Protein AF-A0A8I6RNB7-F1 (afdb_monomer)

Solvent-accessible surface area (backbone atoms only — not comparable to full-atom values): 8531 Å² total; per-residue (Å²): 134,83,79,71,80,66,66,57,65,59,70,76,65,78,60,55,69,94,43,53,69,58,34,34,51,52,50,55,50,52,57,57,56,39,69,78,44,58,76,83,51,30,59,55,50,49,53,54,51,52,50,52,50,32,48,41,46,25,52,47,15,71,72,76,30,49,67,57,42,48,50,56,49,52,54,42,49,75,70,71,55,65,68,94,72,72,56,64,59,34,29,52,57,41,50,58,53,50,50,57,52,50,58,57,58,74,61,60,54,65,66,54,58,54,51,51,53,52,54,53,53,51,53,53,51,53,53,51,51,51,55,53,57,62,71,65,62,75,95,78,85,92,82,84,131

Organism: Cimex lectularius (NCBI:txid79782)

Sequence (145 aa):
MVVLPKLHSCSLIDFDLNNPSHSFILYKWCLSLSRRLPIFERSAYRKALTWKLGRAWAQLALAIGPEDAKLILSECEKLGNIPPGNWASYIDNVNSVRQGRQVQMESVDTSFITTFLTILGVIIICLAIYSLLWRMKPLKNTEMN

pLDDT: mean 75.3, std 15.81, range [33.75, 90.5]

Nearest PDB structures (foldseek):
  5cv1-assembly1_A-2  TM=5.618E-01  e=3.289E+00  Caenorhabditis elegans
  8ap6-assembly1_H  TM=4.083E-01  e=1.445E+00  Trypanosoma brucei brucei

Mean predicted aligned error: 15.45 Å

Radius of gyration: 32.02 Å; Cα contacts (8 Å, |Δi|>4): 70; chains: 1; bounding box: 87×79×53 Å

Structure (mmCIF, N/CA/C/O backbone):
data_AF-A0A8I6RNB7-F1
#
_entry.id   AF-A0A8I6RNB7-F1
#
loop_
_atom_site.group_PDB
_atom_site.id
_atom_site.type_symbol
_atom_site.label_atom_id
_atom_site.label_alt_id
_atom_site.label_comp_id
_atom_site.label_asym_id
_atom_site.label_entity_id
_atom_site.label_seq_id
_atom_site.pdbx_PDB_ins_code
_atom_site.Cartn_x
_atom_site.Cartn_y
_atom_site.Cartn_z
_atom_site.occupancy
_atom_site.B_iso_or_equiv
_atom_site.auth_seq_id
_atom_site.auth_comp_id
_atom_site.auth_asym_id
_atom_site.auth_atom_id
_atom_site.pdbx_PDB_model_num
ATOM 1 N N . MET A 1 1 ? 9.916 13.410 -27.656 1.00 36.38 1 MET A N 1
ATOM 2 C CA . MET A 1 1 ? 9.005 13.279 -26.499 1.00 36.38 1 MET A CA 1
ATOM 3 C C . MET A 1 1 ? 8.398 11.879 -26.561 1.00 36.38 1 MET A C 1
ATOM 5 O O . MET A 1 1 ? 7.514 11.649 -27.371 1.00 36.38 1 MET A O 1
ATOM 9 N N . VAL A 1 2 ? 8.964 10.897 -25.850 1.00 33.75 2 VAL A N 1
ATOM 10 C CA . VAL A 1 2 ? 8.469 9.508 -25.900 1.00 33.75 2 VAL A CA 1
ATOM 11 C C . VAL A 1 2 ? 7.373 9.375 -24.851 1.00 33.75 2 VAL A C 1
ATOM 13 O O . VAL A 1 2 ? 7.648 9.279 -23.659 1.00 33.75 2 VAL A O 1
ATOM 16 N N . VAL A 1 3 ? 6.124 9.436 -25.303 1.00 39.69 3 VAL A N 1
ATOM 17 C CA . VAL A 1 3 ? 4.948 9.098 -24.498 1.00 39.69 3 VAL A CA 1
ATOM 18 C C . VAL A 1 3 ? 5.060 7.609 -24.172 1.00 39.69 3 VAL A C 1
ATOM 20 O O . VAL A 1 3 ? 4.898 6.793 -25.070 1.00 39.69 3 VAL A O 1
ATOM 23 N N . LEU A 1 4 ? 5.420 7.259 -22.929 1.00 41.09 4 LEU A N 1
ATOM 24 C CA . LEU A 1 4 ? 5.556 5.876 -22.449 1.00 41.09 4 LEU A CA 1
ATOM 25 C C . LEU A 1 4 ? 4.175 5.192 -22.400 1.00 41.09 4 LEU A C 1
ATOM 27 O O . LEU A 1 4 ? 3.443 5.387 -21.427 1.00 41.09 4 LEU A O 1
ATOM 31 N N . PRO A 1 5 ? 3.816 4.314 -23.354 1.00 43.47 5 PRO A N 1
ATOM 32 C CA . PRO A 1 5 ? 2.496 3.682 -23.384 1.00 43.47 5 PRO A CA 1
ATOM 33 C C . PRO A 1 5 ? 2.362 2.547 -22.351 1.00 43.47 5 PRO A C 1
ATOM 35 O O . PRO A 1 5 ? 1.299 1.955 -22.215 1.00 43.47 5 PRO A O 1
ATOM 38 N N . LYS A 1 6 ? 3.435 2.208 -21.616 1.00 45.81 6 LYS A N 1
ATOM 39 C CA . LYS A 1 6 ? 3.513 1.007 -20.759 1.00 45.81 6 LYS A CA 1
ATOM 40 C C . LYS A 1 6 ? 3.447 1.267 -19.252 1.00 45.81 6 LYS A C 1
ATOM 42 O O . LYS A 1 6 ? 3.237 0.318 -18.496 1.00 45.81 6 LYS A O 1
ATOM 47 N N . LEU A 1 7 ? 3.510 2.525 -18.802 1.00 47.84 7 LEU A N 1
ATOM 48 C CA . LEU A 1 7 ? 3.176 2.897 -17.413 1.00 47.84 7 LEU A CA 1
ATOM 49 C C . LEU A 1 7 ? 1.664 2.774 -17.125 1.00 47.84 7 LEU A C 1
ATOM 51 O O . LEU A 1 7 ? 1.284 2.541 -15.979 1.00 47.84 7 LEU A O 1
ATOM 55 N N . HIS A 1 8 ? 0.826 2.797 -18.171 1.00 53.00 8 HIS A N 1
ATOM 56 C CA . HIS A 1 8 ? -0.605 2.464 -18.117 1.00 53.00 8 HIS A CA 1
ATOM 57 C C . HIS A 1 8 ? -0.884 1.049 -17.583 1.00 53.00 8 HIS A C 1
ATOM 59 O O . HIS A 1 8 ? -1.914 0.806 -16.968 1.00 53.00 8 HIS A O 1
ATOM 65 N N . SER A 1 9 ? 0.045 0.103 -17.733 1.00 56.50 9 SER A N 1
ATOM 66 C CA . SER A 1 9 ? -0.155 -1.268 -17.236 1.00 56.50 9 SER A CA 1
ATOM 67 C C . SER A 1 9 ? -0.299 -1.315 -15.709 1.00 56.50 9 SER A C 1
ATOM 69 O O . SER A 1 9 ? -1.032 -2.139 -15.176 1.00 56.50 9 SER A O 1
ATOM 71 N N . CYS A 1 10 ? 0.374 -0.401 -14.997 1.00 62.59 10 CYS A N 1
ATOM 72 C CA . CYS A 1 10 ? 0.266 -0.301 -13.544 1.00 62.59 10 CYS A CA 1
ATOM 73 C C . CYS A 1 10 ? -1.012 0.431 -13.110 1.00 62.59 10 CYS A C 1
ATOM 75 O O . CYS A 1 10 ? -1.458 0.245 -11.980 1.00 62.59 10 CYS A O 1
ATOM 77 N N . SER A 1 11 ? -1.624 1.254 -13.975 1.00 65.25 11 SER A N 1
ATOM 78 C CA . SER A 1 11 ? -2.828 2.016 -13.623 1.00 65.25 11 SER A CA 1
ATOM 79 C C . SER A 1 11 ? -4.061 1.128 -13.459 1.00 65.25 11 SER A C 1
ATOM 81 O O . SER A 1 11 ? -4.910 1.475 -12.651 1.00 65.25 11 SER A O 1
ATOM 83 N N . LEU A 1 12 ? -4.108 -0.022 -14.137 1.00 75.12 12 LEU A N 1
ATOM 84 C CA . LEU A 1 12 ? -5.213 -0.992 -14.075 1.00 75.12 12 LEU A CA 1
ATOM 85 C C . LEU A 1 12 ? -5.158 -1.939 -12.865 1.00 75.12 12 LEU A C 1
ATOM 87 O O . LEU A 1 12 ? -6.107 -2.673 -12.620 1.00 75.12 12 LEU A O 1
ATOM 91 N N . ILE A 1 13 ? -4.036 -1.972 -12.141 1.00 81.31 13 ILE A N 1
ATOM 92 C CA . ILE A 1 13 ? -3.867 -2.850 -10.979 1.00 81.31 13 ILE A CA 1
ATOM 93 C C . ILE A 1 13 ? -4.410 -2.141 -9.746 1.00 81.31 13 ILE A C 1
ATOM 95 O O . ILE A 1 13 ? -3.821 -1.146 -9.321 1.00 81.31 13 ILE A O 1
ATOM 99 N N . ASP A 1 14 ? -5.456 -2.692 -9.146 1.00 83.69 14 ASP A N 1
ATOM 100 C CA . ASP A 1 14 ? -5.957 -2.261 -7.846 1.00 83.69 14 ASP A CA 1
ATOM 101 C C . ASP A 1 14 ? -5.817 -3.393 -6.829 1.00 83.69 14 ASP A C 1
ATOM 103 O O . ASP A 1 14 ? -5.992 -4.571 -7.144 1.00 83.69 14 ASP A O 1
ATOM 107 N N . PHE A 1 15 ? -5.429 -3.024 -5.610 1.00 87.44 15 PHE A N 1
ATOM 108 C CA . PHE A 1 15 ? -5.228 -3.959 -4.510 1.00 87.44 15 PHE A CA 1
ATOM 109 C C . PHE A 1 15 ? -6.421 -3.878 -3.570 1.00 87.44 15 PHE A C 1
ATOM 111 O O . PHE A 1 15 ? -6.643 -2.846 -2.939 1.00 87.44 15 PHE A O 1
ATOM 118 N N . ASP A 1 16 ? -7.168 -4.972 -3.479 1.00 85.81 16 ASP A N 1
ATOM 119 C CA . ASP A 1 16 ? -8.243 -5.126 -2.509 1.00 85.81 16 ASP A CA 1
ATOM 120 C C . ASP A 1 16 ? -7.700 -5.769 -1.227 1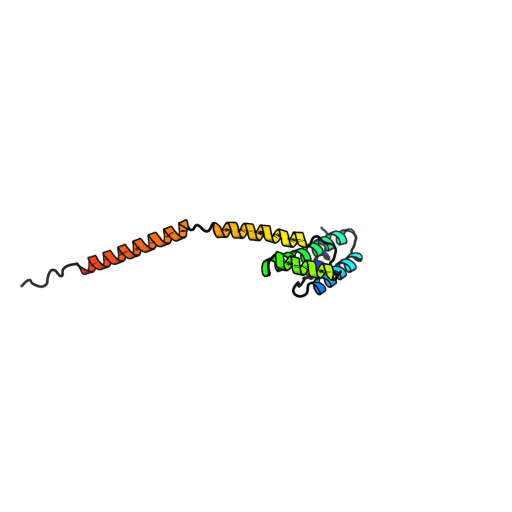.00 85.81 16 ASP A C 1
ATOM 122 O O . ASP A 1 16 ? -7.252 -6.922 -1.222 1.00 85.81 16 ASP A O 1
ATOM 126 N N . LEU A 1 17 ? -7.723 -5.015 -0.129 1.00 85.75 17 LEU A N 1
ATOM 127 C CA . LEU A 1 17 ? -7.262 -5.485 1.175 1.00 85.75 17 LEU A CA 1
ATOM 128 C C . LEU A 1 17 ? -8.358 -6.143 2.021 1.00 85.75 17 LEU A C 1
ATOM 130 O O . LEU A 1 17 ? -8.067 -6.559 3.138 1.00 85.75 17 LEU A O 1
ATOM 134 N N . ASN A 1 18 ? -9.564 -6.349 1.480 1.00 85.38 18 ASN A N 1
ATOM 135 C CA . ASN A 1 18 ? -10.515 -7.302 2.064 1.00 85.38 18 ASN A CA 1
ATOM 136 C C . ASN A 1 18 ? -9.959 -8.737 2.037 1.00 85.38 18 ASN A C 1
ATOM 138 O O . ASN A 1 18 ? -10.322 -9.569 2.865 1.00 85.38 18 ASN A O 1
ATOM 142 N N . ASN A 1 19 ? -9.042 -9.026 1.104 1.00 85.31 19 ASN A N 1
ATOM 143 C CA . ASN A 1 19 ? -8.249 -10.250 1.082 1.00 85.31 19 ASN A CA 1
ATOM 144 C C . ASN A 1 19 ? -6.753 -9.912 0.896 1.00 85.31 19 ASN A C 1
ATOM 146 O O . ASN A 1 19 ? -6.234 -9.945 -0.228 1.00 85.31 19 ASN A O 1
ATOM 150 N N . PRO A 1 20 ? -6.030 -9.602 1.991 1.00 84.88 20 PRO A N 1
ATOM 151 C CA . PRO A 1 20 ? -4.628 -9.181 1.935 1.00 84.88 20 PRO A CA 1
ATOM 152 C C . PRO A 1 20 ? -3.718 -10.216 1.262 1.00 84.88 20 PRO A C 1
ATOM 154 O O . PRO A 1 20 ? -2.816 -9.862 0.501 1.00 84.88 20 PRO A O 1
ATOM 157 N N . SER A 1 21 ? -3.996 -11.505 1.480 1.00 84.56 21 SER A N 1
ATOM 158 C CA . SER A 1 21 ? -3.249 -12.612 0.875 1.00 84.56 21 SER A CA 1
ATOM 159 C C . SER A 1 21 ? -3.323 -12.580 -0.650 1.00 84.56 21 SER A C 1
ATOM 161 O O . SER A 1 21 ? -2.296 -12.695 -1.323 1.00 84.56 21 SER A O 1
ATOM 163 N N . HIS A 1 22 ? -4.518 -12.364 -1.209 1.00 86.06 22 HIS A N 1
ATOM 164 C CA . HIS A 1 22 ? -4.693 -12.239 -2.654 1.00 86.06 22 HIS A CA 1
ATOM 165 C C . HIS A 1 22 ? -3.956 -11.012 -3.210 1.00 86.06 22 HIS A C 1
ATOM 167 O O . HIS A 1 22 ? -3.226 -11.126 -4.198 1.00 86.06 22 HIS A O 1
ATOM 173 N N . SER A 1 23 ? -4.054 -9.868 -2.528 1.00 88.44 23 SER A N 1
ATOM 174 C CA . SER A 1 23 ? -3.324 -8.650 -2.900 1.00 88.44 23 SER A CA 1
ATOM 175 C C . SER A 1 23 ? -1.804 -8.846 -2.918 1.00 88.44 23 SER A C 1
ATOM 177 O O . SER A 1 23 ? -1.122 -8.375 -3.834 1.00 88.44 23 SER A O 1
ATOM 179 N N . PHE A 1 24 ? -1.253 -9.607 -1.972 1.00 87.81 24 PHE A N 1
ATOM 180 C CA . PHE A 1 24 ? 0.173 -9.931 -1.964 1.00 87.81 24 PHE A CA 1
ATOM 181 C C . PHE A 1 24 ? 0.590 -10.889 -3.081 1.00 87.81 24 PHE A C 1
ATOM 183 O O . PHE A 1 24 ? 1.658 -10.702 -3.674 1.00 87.81 24 PHE A O 1
ATOM 190 N N . ILE A 1 25 ? -0.242 -11.879 -3.410 1.00 87.44 25 ILE A N 1
ATOM 191 C CA . ILE A 1 25 ? -0.003 -12.769 -4.556 1.00 87.44 25 ILE A CA 1
ATOM 192 C C . ILE A 1 25 ? 0.020 -11.958 -5.853 1.00 87.44 25 ILE A C 1
ATOM 194 O O . ILE A 1 25 ? 0.973 -12.074 -6.629 1.00 87.44 25 ILE A O 1
ATOM 198 N N . LEU A 1 26 ? -0.971 -11.084 -6.051 1.00 87.94 26 LEU A N 1
ATOM 199 C CA . LEU A 1 26 ? -1.041 -10.195 -7.208 1.00 87.94 26 LEU A CA 1
ATOM 200 C C . LEU A 1 26 ? 0.209 -9.311 -7.297 1.00 87.94 26 LEU A C 1
ATOM 202 O O . LEU A 1 26 ? 0.849 -9.243 -8.346 1.00 87.94 26 LEU A O 1
ATOM 206 N N . TYR A 1 27 ? 0.631 -8.714 -6.180 1.00 89.62 27 TYR A N 1
ATOM 207 C CA . TYR A 1 27 ? 1.841 -7.896 -6.125 1.00 89.62 27 TYR A CA 1
ATOM 208 C C . TYR A 1 27 ? 3.098 -8.684 -6.526 1.00 89.62 27 TYR A C 1
ATOM 210 O O . TYR A 1 27 ? 3.876 -8.230 -7.373 1.00 89.62 27 TYR A O 1
ATOM 218 N N . LYS A 1 28 ? 3.295 -9.888 -5.970 1.00 88.12 28 LYS A N 1
ATOM 219 C CA . LYS A 1 28 ? 4.418 -10.776 -6.326 1.00 88.12 28 LYS A CA 1
ATOM 220 C C . LYS A 1 28 ? 4.386 -11.148 -7.811 1.00 88.12 28 LYS A C 1
ATOM 222 O O . LYS A 1 28 ? 5.432 -11.141 -8.471 1.00 88.12 28 LYS A O 1
ATOM 227 N N . TRP A 1 29 ? 3.204 -11.422 -8.358 1.00 88.19 29 TRP A N 1
ATOM 228 C CA . TRP A 1 29 ? 3.038 -11.742 -9.772 1.00 88.19 29 TRP A CA 1
ATOM 229 C C . TRP A 1 29 ? 3.401 -10.553 -10.670 1.00 88.19 29 TRP A C 1
ATOM 231 O O . TRP A 1 29 ? 4.216 -10.693 -11.585 1.00 88.19 29 TRP A O 1
ATOM 241 N N . CYS A 1 30 ? 2.925 -9.353 -10.342 1.00 88.44 30 CYS A N 1
ATOM 242 C CA . CYS A 1 30 ? 3.279 -8.117 -11.037 1.00 88.44 30 CYS A CA 1
ATOM 243 C C . CYS A 1 30 ? 4.785 -7.807 -10.958 1.00 88.44 30 CYS A C 1
ATOM 245 O O . CYS A 1 30 ? 5.384 -7.387 -11.953 1.00 88.44 30 CYS A O 1
ATOM 247 N N . LEU A 1 31 ? 5.436 -8.067 -9.818 1.00 88.12 31 LEU A N 1
ATOM 248 C CA . LEU A 1 31 ? 6.895 -7.965 -9.704 1.00 88.12 31 LEU A CA 1
ATOM 249 C C . LEU A 1 31 ? 7.617 -8.955 -10.625 1.00 88.12 31 LEU A C 1
ATOM 251 O O . LEU A 1 31 ? 8.623 -8.587 -11.243 1.00 88.12 31 LEU A O 1
ATOM 255 N N . SER A 1 32 ? 7.119 -10.186 -10.740 1.00 88.81 32 SER A N 1
ATOM 256 C CA . SER A 1 32 ? 7.672 -11.189 -11.656 1.00 88.81 32 SER A CA 1
ATOM 257 C C . SER A 1 32 ? 7.533 -10.745 -13.115 1.00 88.81 32 SER A C 1
ATOM 259 O O . SER A 1 32 ? 8.523 -10.719 -13.850 1.00 88.81 32 SER A O 1
ATOM 261 N N . LEU A 1 33 ? 6.347 -10.270 -13.509 1.00 85.75 33 LEU A N 1
ATOM 262 C CA . LEU A 1 33 ? 6.083 -9.742 -14.851 1.00 85.75 33 LEU A CA 1
ATOM 263 C C . LEU A 1 33 ? 6.960 -8.527 -15.184 1.00 85.75 33 LEU A C 1
ATOM 265 O O . LEU A 1 33 ? 7.451 -8.423 -16.309 1.00 85.75 33 LEU A O 1
ATOM 269 N N . SER A 1 34 ? 7.271 -7.673 -14.200 1.00 86.94 34 SER A N 1
ATOM 270 C CA . SER A 1 34 ? 8.170 -6.522 -14.396 1.00 86.94 34 SER A CA 1
ATOM 271 C C . SER A 1 34 ? 9.575 -6.907 -14.880 1.00 86.94 34 SER A C 1
ATOM 273 O O . SER A 1 34 ? 10.285 -6.080 -15.452 1.00 86.94 34 SER A O 1
ATOM 275 N N . ARG A 1 35 ? 10.004 -8.166 -14.690 1.00 87.69 35 ARG A N 1
ATOM 276 C CA . ARG A 1 35 ? 11.292 -8.657 -15.211 1.00 87.69 35 ARG A CA 1
ATOM 277 C C . ARG A 1 35 ? 11.330 -8.664 -16.740 1.00 87.69 35 ARG A C 1
ATOM 279 O O . ARG A 1 35 ? 12.413 -8.535 -17.299 1.00 87.69 35 ARG A O 1
ATOM 286 N N . ARG A 1 36 ? 10.171 -8.754 -17.400 1.00 86.88 36 ARG A N 1
ATOM 287 C CA . ARG A 1 36 ? 10.039 -8.698 -18.865 1.00 86.88 36 ARG A CA 1
ATOM 288 C C . ARG A 1 36 ? 10.091 -7.269 -19.418 1.00 86.88 36 ARG A C 1
ATOM 290 O O . ARG A 1 36 ? 10.191 -7.096 -20.626 1.00 86.88 36 ARG A O 1
ATOM 297 N N . LEU A 1 37 ? 10.017 -6.252 -18.554 1.00 84.69 37 LEU A N 1
ATOM 298 C CA . LEU A 1 37 ? 10.128 -4.853 -18.959 1.00 84.69 37 LEU A CA 1
ATOM 299 C C . LEU A 1 37 ? 11.596 -4.451 -19.187 1.00 84.69 37 LEU A C 1
ATOM 301 O O . LEU A 1 37 ? 12.488 -4.993 -18.513 1.00 84.69 37 LEU A O 1
ATOM 305 N N . PRO A 1 38 ? 11.849 -3.460 -20.066 1.00 86.62 38 PRO A N 1
ATOM 306 C CA . PRO A 1 38 ? 13.153 -2.819 -20.190 1.00 86.62 38 PRO A CA 1
ATOM 307 C C . PRO A 1 38 ? 13.669 -2.309 -18.839 1.00 86.62 38 PRO A C 1
ATOM 309 O O . PRO A 1 38 ? 12.891 -1.896 -17.976 1.00 86.62 38 PRO A O 1
ATOM 312 N N . ILE A 1 39 ? 14.993 -2.305 -18.649 1.00 83.69 39 ILE A N 1
ATOM 313 C CA . ILE A 1 39 ? 15.633 -1.966 -17.362 1.00 83.69 39 ILE A CA 1
ATOM 314 C C . ILE A 1 39 ? 15.187 -0.587 -16.847 1.00 83.69 39 ILE A C 1
ATOM 316 O O . ILE A 1 39 ? 14.883 -0.449 -15.661 1.00 83.69 39 ILE A O 1
ATOM 320 N N . PHE A 1 40 ? 15.087 0.405 -17.737 1.00 80.75 40 PHE A N 1
ATOM 321 C CA . PHE A 1 40 ? 14.679 1.769 -17.391 1.00 80.75 40 PHE A CA 1
ATOM 322 C C . PHE A 1 40 ? 13.203 1.875 -16.961 1.00 80.75 40 PHE A C 1
ATOM 324 O O . PHE A 1 40 ? 12.875 2.703 -16.117 1.00 80.75 40 PHE A O 1
ATOM 331 N N . GLU A 1 41 ? 12.316 1.010 -17.467 1.00 82.06 41 GLU A N 1
ATOM 332 C CA . GLU A 1 41 ? 10.892 0.985 -17.087 1.00 82.06 41 GLU A CA 1
ATOM 333 C C . GLU A 1 41 ? 10.646 0.150 -15.830 1.00 82.06 41 GLU A C 1
ATOM 335 O O . GLU A 1 41 ? 9.728 0.425 -15.057 1.00 82.06 41 GLU A O 1
ATOM 340 N N . ARG A 1 42 ? 11.477 -0.871 -15.596 1.00 85.56 42 ARG A N 1
ATOM 341 C CA . ARG A 1 42 ? 11.328 -1.807 -14.477 1.00 85.56 42 ARG A CA 1
ATOM 342 C C . ARG A 1 42 ? 11.358 -1.096 -13.127 1.00 85.56 42 ARG A C 1
ATOM 344 O O . ARG A 1 42 ? 10.565 -1.430 -12.249 1.00 85.56 42 ARG A O 1
ATOM 351 N N . SER A 1 43 ? 12.271 -0.143 -12.942 1.00 84.81 43 SER A N 1
ATOM 352 C CA . SER A 1 43 ? 12.391 0.596 -11.680 1.00 84.81 43 SER A CA 1
ATOM 353 C C . SER A 1 43 ? 11.165 1.483 -11.434 1.00 84.81 43 SER A C 1
ATOM 355 O O . SER A 1 43 ? 10.597 1.442 -10.342 1.00 84.81 43 SER A O 1
ATOM 357 N N . ALA A 1 44 ? 10.714 2.214 -12.457 1.00 83.75 44 ALA A N 1
ATOM 358 C CA . ALA A 1 44 ? 9.529 3.063 -12.401 1.00 83.75 44 ALA A CA 1
ATOM 359 C C . ALA A 1 44 ? 8.255 2.244 -12.141 1.00 83.75 44 ALA A C 1
ATOM 361 O O . ALA A 1 44 ? 7.477 2.582 -11.250 1.00 83.75 44 ALA A O 1
ATOM 362 N N . TYR A 1 45 ? 8.085 1.121 -12.846 1.00 86.06 45 TYR A N 1
ATOM 363 C CA . TYR A 1 45 ? 6.957 0.209 -12.661 1.00 86.06 45 TYR A CA 1
ATOM 364 C C . TYR A 1 45 ? 6.908 -0.354 -11.239 1.00 86.06 45 TYR A C 1
ATOM 366 O O . TYR A 1 45 ? 5.859 -0.317 -10.600 1.00 86.06 45 TYR A O 1
ATOM 374 N N . ARG A 1 46 ? 8.046 -0.833 -10.713 1.00 86.69 46 ARG A N 1
ATOM 375 C CA . ARG A 1 46 ? 8.125 -1.356 -9.341 1.00 86.69 46 ARG A CA 1
ATOM 376 C C . ARG A 1 46 ? 7.788 -0.285 -8.312 1.00 86.69 46 ARG A C 1
ATOM 378 O O . ARG A 1 46 ? 6.976 -0.556 -7.440 1.00 86.69 46 ARG A O 1
ATOM 385 N N . LYS A 1 47 ? 8.337 0.928 -8.447 1.00 86.31 47 LYS A N 1
ATOM 386 C CA . LYS A 1 47 ? 8.005 2.055 -7.558 1.00 86.31 47 LYS A CA 1
ATOM 387 C C . LYS A 1 47 ? 6.508 2.373 -7.582 1.00 86.31 47 LYS A C 1
ATOM 389 O O . LYS A 1 47 ? 5.910 2.502 -6.520 1.00 86.31 47 LYS A O 1
ATOM 394 N N . ALA A 1 48 ? 5.903 2.447 -8.768 1.00 86.88 48 ALA A N 1
ATOM 395 C CA . ALA A 1 48 ? 4.469 2.698 -8.913 1.00 86.88 48 ALA A CA 1
ATOM 396 C C . ALA A 1 48 ? 3.618 1.585 -8.274 1.00 86.88 48 ALA A C 1
ATOM 398 O O . ALA A 1 48 ? 2.655 1.873 -7.566 1.00 86.88 48 ALA A O 1
ATOM 399 N N . LEU A 1 49 ? 4.004 0.321 -8.471 1.00 88.31 49 LEU A N 1
ATOM 400 C CA . LEU A 1 49 ? 3.328 -0.837 -7.888 1.00 88.31 49 LEU A CA 1
ATOM 401 C C . LEU A 1 49 ? 3.419 -0.837 -6.352 1.00 88.31 49 LEU A C 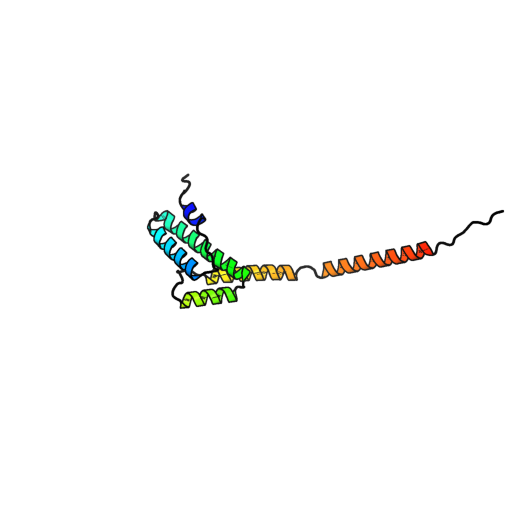1
ATOM 403 O O . LEU A 1 49 ? 2.409 -1.025 -5.677 1.00 88.31 49 LEU A O 1
ATOM 407 N N . THR A 1 50 ? 4.614 -0.595 -5.798 1.00 89.25 50 THR A N 1
ATOM 408 C CA . THR A 1 50 ? 4.840 -0.473 -4.346 1.00 89.25 50 THR A CA 1
ATOM 409 C C . THR A 1 50 ? 4.009 0.659 -3.758 1.00 89.25 50 THR A C 1
ATOM 411 O O . THR A 1 50 ? 3.353 0.470 -2.738 1.00 89.25 50 THR A O 1
ATOM 414 N N . TRP A 1 51 ? 3.987 1.816 -4.421 1.00 87.56 51 TRP A N 1
ATOM 415 C CA . TRP A 1 51 ? 3.197 2.961 -3.980 1.00 87.56 51 TRP A CA 1
ATOM 416 C C . TRP A 1 51 ? 1.694 2.656 -3.963 1.00 87.56 51 TRP A C 1
ATOM 418 O O . TRP A 1 51 ? 1.018 3.006 -3.000 1.00 87.56 51 TRP A O 1
ATOM 428 N N . LYS A 1 52 ? 1.167 1.954 -4.976 1.00 89.19 52 LYS A N 1
ATOM 429 C CA . LYS A 1 52 ? -0.248 1.549 -5.022 1.00 89.19 52 LYS A CA 1
ATOM 430 C C . LYS A 1 52 ? -0.632 0.613 -3.878 1.00 89.19 52 LYS A C 1
ATOM 432 O O . LYS A 1 52 ? -1.643 0.853 -3.223 1.00 89.19 52 LYS A O 1
ATOM 437 N N . LEU A 1 53 ? 0.177 -0.413 -3.611 1.00 89.81 53 LEU A N 1
ATOM 438 C CA . LEU A 1 53 ? -0.081 -1.322 -2.491 1.00 89.81 53 LEU A CA 1
ATOM 439 C C . LEU A 1 53 ? 0.019 -0.583 -1.147 1.00 89.81 53 LEU A C 1
ATOM 441 O O . LEU A 1 53 ? -0.848 -0.741 -0.294 1.00 89.81 53 LEU A O 1
ATOM 445 N N . GLY A 1 54 ? 1.020 0.287 -0.984 1.00 89.62 54 GLY A N 1
ATOM 446 C CA . GLY A 1 54 ? 1.145 1.141 0.200 1.00 89.62 54 GLY A CA 1
ATOM 447 C C . GLY A 1 54 ? -0.055 2.077 0.391 1.00 89.62 54 GLY A C 1
ATOM 448 O O . GLY A 1 54 ? -0.541 2.242 1.507 1.00 89.62 54 GLY A O 1
ATOM 449 N N . ARG A 1 55 ? -0.598 2.639 -0.696 1.00 88.75 55 ARG A N 1
ATOM 450 C CA . 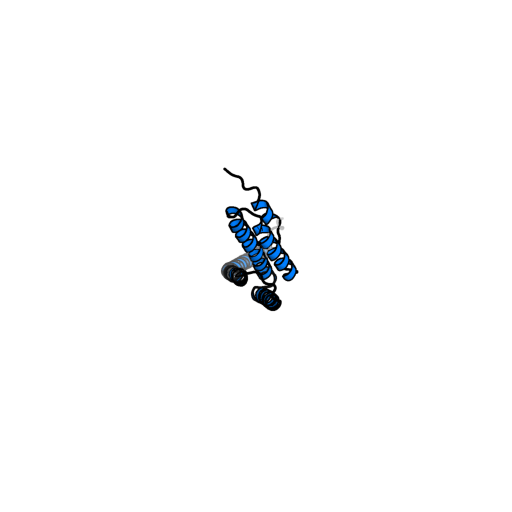ARG A 1 55 ? -1.816 3.460 -0.658 1.00 88.75 55 ARG A CA 1
ATOM 451 C C . ARG A 1 55 ? -3.039 2.655 -0.222 1.00 88.75 55 ARG A C 1
ATOM 453 O O . ARG A 1 55 ? -3.824 3.172 0.566 1.00 88.75 55 ARG A O 1
ATOM 460 N N . ALA A 1 56 ? -3.191 1.421 -0.699 1.00 89.62 56 ALA A N 1
ATOM 461 C CA . ALA A 1 56 ? -4.274 0.545 -0.258 1.00 89.62 56 ALA A CA 1
ATOM 462 C C . ALA A 1 56 ? -4.182 0.290 1.257 1.00 89.62 56 ALA A C 1
ATOM 464 O O . ALA A 1 56 ? -5.178 0.425 1.961 1.00 89.62 56 ALA A O 1
ATOM 465 N N . TRP A 1 57 ? -2.973 0.043 1.781 1.00 90.50 57 TRP A N 1
ATOM 466 C CA . TRP A 1 57 ? -2.741 -0.115 3.225 1.00 90.50 57 TRP A CA 1
ATOM 467 C C . TRP A 1 57 ? -3.085 1.144 4.018 1.00 90.50 57 TRP A C 1
ATOM 469 O O . TRP A 1 57 ? -3.727 1.057 5.062 1.00 90.50 57 TRP A O 1
ATOM 479 N N . ALA A 1 58 ? -2.728 2.320 3.501 1.00 87.75 58 ALA A N 1
ATOM 480 C CA . ALA A 1 58 ? -3.119 3.587 4.108 1.00 87.75 58 ALA A CA 1
ATOM 481 C C . ALA A 1 58 ? -4.650 3.784 4.109 1.00 87.75 58 ALA A C 1
ATOM 483 O O . ALA A 1 58 ? -5.217 4.262 5.089 1.00 87.75 58 ALA A O 1
ATOM 484 N N . GLN A 1 59 ? -5.345 3.392 3.037 1.00 88.25 59 GLN A N 1
ATOM 485 C CA . GLN A 1 59 ? -6.810 3.457 2.968 1.00 88.25 59 GLN A CA 1
ATOM 486 C C . GLN A 1 59 ? -7.480 2.489 3.945 1.00 88.25 59 GLN A C 1
ATOM 488 O O . GLN A 1 59 ? -8.432 2.878 4.618 1.00 88.25 59 GLN A O 1
ATOM 493 N N . LEU A 1 60 ? -6.960 1.267 4.069 1.00 89.19 60 LEU A N 1
ATOM 494 C CA . LEU A 1 60 ? -7.431 0.309 5.064 1.00 89.19 60 LEU A CA 1
ATOM 495 C C . LEU A 1 60 ? -7.253 0.876 6.478 1.00 89.19 60 LEU A C 1
ATOM 497 O O . LEU A 1 60 ? -8.216 0.943 7.235 1.00 89.19 60 LEU A O 1
ATOM 501 N N . ALA A 1 61 ? -6.062 1.383 6.802 1.00 89.19 61 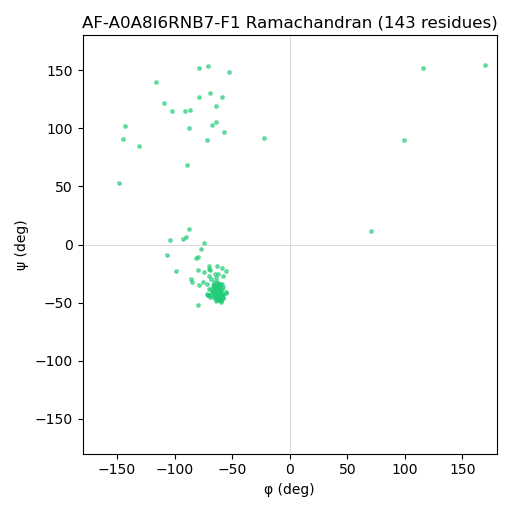ALA A N 1
ATOM 502 C CA . ALA A 1 61 ? -5.785 2.010 8.093 1.00 89.19 61 ALA A CA 1
ATOM 503 C C . ALA A 1 61 ? -6.697 3.214 8.390 1.00 89.19 61 ALA A C 1
ATOM 505 O O . ALA A 1 61 ? -7.086 3.432 9.537 1.00 89.19 61 ALA A O 1
ATOM 506 N N . LEU A 1 62 ? -7.085 3.987 7.371 1.00 85.94 62 LEU A N 1
ATOM 507 C CA . LEU A 1 62 ? -8.075 5.055 7.522 1.00 85.94 62 LEU A CA 1
ATOM 508 C C . LEU A 1 62 ? -9.475 4.526 7.856 1.00 85.94 62 LEU A C 1
ATOM 510 O O . LEU A 1 62 ? -10.193 5.200 8.598 1.00 85.94 62 LEU A O 1
ATOM 514 N N . ALA A 1 63 ? -9.857 3.369 7.312 1.00 86.19 63 ALA A N 1
ATOM 515 C CA . ALA A 1 63 ? -11.181 2.776 7.476 1.00 86.19 63 ALA A CA 1
ATOM 516 C C . ALA A 1 63 ? -11.343 2.058 8.823 1.00 86.19 63 ALA A C 1
ATOM 518 O O . ALA A 1 63 ? -12.286 2.354 9.552 1.00 86.19 63 ALA A O 1
ATOM 519 N N . ILE A 1 64 ? -10.421 1.154 9.165 1.00 86.88 64 ILE A N 1
ATOM 520 C CA . ILE A 1 64 ? -10.520 0.317 10.376 1.00 86.88 64 ILE A CA 1
ATOM 521 C C . ILE A 1 64 ? -9.687 0.846 11.544 1.00 86.88 64 ILE A C 1
ATOM 523 O O . ILE A 1 64 ? -10.020 0.599 12.690 1.00 86.88 64 ILE A O 1
ATOM 527 N N . GLY A 1 65 ? -8.662 1.651 11.271 1.00 86.38 65 GLY A N 1
ATOM 528 C CA . GLY A 1 65 ? -7.709 2.114 12.271 1.00 86.38 65 GLY A CA 1
ATOM 529 C C . GLY A 1 65 ? -6.287 1.607 12.000 1.00 86.38 65 GLY A C 1
ATOM 530 O O . GLY A 1 65 ? -6.091 0.555 11.389 1.00 86.38 65 GLY A O 1
ATOM 531 N N . PRO A 1 66 ? -5.269 2.366 12.432 1.00 87.25 66 PRO A N 1
ATOM 532 C CA . PRO A 1 66 ? -3.859 2.051 12.197 1.00 87.25 66 PRO A CA 1
ATOM 533 C C . PRO A 1 66 ? -3.396 0.788 12.933 1.00 87.25 66 PRO A C 1
ATOM 535 O O . PRO A 1 66 ? -2.645 -0.002 12.370 1.00 87.25 66 PRO A O 1
ATOM 538 N N . GLU A 1 67 ? -3.841 0.591 14.174 1.00 87.88 67 GLU A N 1
ATOM 539 C CA . GLU A 1 67 ? -3.429 -0.539 15.010 1.00 87.88 67 GLU A CA 1
ATOM 540 C C . GLU A 1 67 ? -4.024 -1.849 14.484 1.00 87.88 67 GLU A C 1
ATOM 542 O O . GLU A 1 67 ? -3.299 -2.827 14.311 1.00 87.88 67 GLU A O 1
ATOM 547 N N . ASP A 1 68 ? -5.302 -1.837 14.097 1.00 88.94 68 ASP A N 1
ATOM 548 C CA . ASP A 1 68 ? -5.954 -2.994 13.478 1.00 88.94 68 ASP A CA 1
ATOM 549 C C . ASP A 1 68 ? -5.318 -3.336 12.123 1.00 88.94 68 ASP A C 1
ATOM 551 O O . ASP A 1 68 ? -5.035 -4.499 11.832 1.00 88.94 68 ASP A O 1
ATOM 555 N N . ALA A 1 69 ? -4.991 -2.326 11.308 1.00 88.62 69 ALA A N 1
ATOM 556 C CA . ALA A 1 69 ? -4.271 -2.542 10.055 1.00 88.62 69 ALA A CA 1
ATOM 557 C C . ALA A 1 69 ? -2.865 -3.133 10.279 1.00 88.62 69 ALA A C 1
ATOM 559 O O . ALA A 1 69 ? -2.443 -4.006 9.516 1.00 88.62 69 ALA A O 1
ATOM 560 N N . LYS A 1 70 ? -2.142 -2.709 11.326 1.00 89.19 70 LYS A N 1
ATOM 561 C CA . LYS A 1 70 ? -0.847 -3.302 11.709 1.00 89.19 70 LYS A CA 1
ATOM 562 C C . LYS A 1 70 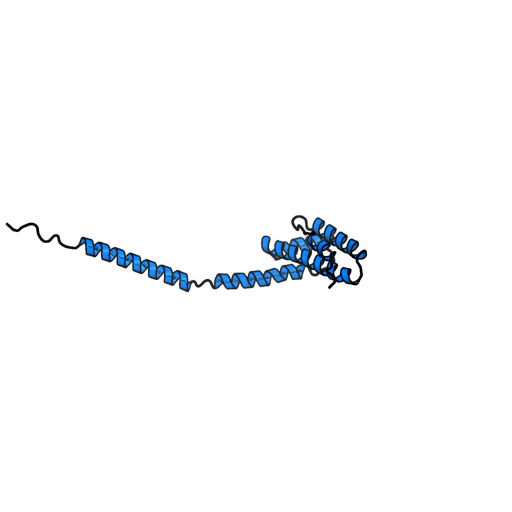? -0.992 -4.743 12.183 1.00 89.19 70 LYS A C 1
ATOM 564 O O . LYS A 1 70 ? -0.125 -5.560 11.877 1.00 89.19 70 LYS A O 1
ATOM 569 N N . LEU A 1 71 ? -2.070 -5.069 12.893 1.00 89.44 71 LEU A N 1
ATOM 570 C CA . LEU A 1 71 ? -2.343 -6.432 13.337 1.00 89.44 71 LEU A CA 1
ATOM 571 C C . LEU A 1 71 ? -2.573 -7.359 12.137 1.00 89.44 71 LEU A C 1
ATOM 573 O O . LEU A 1 71 ? -1.895 -8.380 12.027 1.00 89.44 71 LEU A O 1
ATOM 577 N N . ILE A 1 72 ? -3.416 -6.951 11.181 1.00 88.06 72 ILE A N 1
ATOM 578 C CA . ILE A 1 72 ? -3.638 -7.691 9.925 1.00 88.06 72 ILE A CA 1
ATOM 579 C C . ILE A 1 72 ? -2.325 -7.847 9.146 1.00 88.06 72 ILE A C 1
ATOM 581 O O . ILE A 1 72 ? -2.029 -8.923 8.619 1.00 88.06 72 ILE A O 1
ATOM 585 N N . LEU A 1 73 ? -1.511 -6.788 9.079 1.00 88.38 73 LEU A N 1
ATOM 586 C CA . LEU A 1 73 ? -0.196 -6.852 8.448 1.00 88.38 73 LEU A CA 1
ATOM 587 C C . LEU A 1 73 ? 0.702 -7.888 9.147 1.00 88.38 73 LEU A C 1
ATOM 589 O O . LEU A 1 73 ? 1.263 -8.745 8.473 1.00 88.38 73 LEU A O 1
ATOM 593 N N . SER A 1 74 ? 0.784 -7.877 10.479 1.00 87.44 74 SER A N 1
ATOM 594 C CA . SER A 1 74 ? 1.575 -8.843 11.255 1.00 87.44 74 SER A CA 1
ATOM 595 C C . SER A 1 74 ? 1.102 -10.288 11.064 1.00 87.44 74 SER A C 1
ATOM 597 O O . SER A 1 74 ? 1.918 -11.206 10.950 1.00 87.44 74 SER A O 1
ATOM 599 N N . GLU A 1 75 ? -0.208 -10.521 10.979 1.00 86.44 75 GLU A N 1
ATOM 600 C CA . GLU A 1 75 ? -0.751 -11.847 10.661 1.00 86.44 75 GLU A CA 1
ATOM 601 C C . GLU A 1 75 ? -0.311 -12.313 9.273 1.00 86.44 75 GLU A C 1
ATOM 603 O O . GLU A 1 75 ? 0.119 -13.456 9.097 1.00 86.44 75 GLU A O 1
ATOM 608 N N . CYS A 1 76 ? -0.317 -11.410 8.295 1.00 83.19 76 CYS A N 1
ATOM 609 C CA . CYS A 1 76 ? 0.178 -11.713 6.960 1.00 83.19 76 CYS A CA 1
ATOM 610 C C . CYS A 1 76 ? 1.695 -12.000 6.935 1.00 83.19 76 CYS A C 1
ATOM 612 O O . CYS A 1 76 ? 2.137 -12.825 6.127 1.00 83.19 76 CYS A O 1
ATOM 614 N N . GLU A 1 77 ? 2.492 -11.364 7.808 1.00 82.44 77 GLU A N 1
ATOM 615 C CA . GLU A 1 77 ? 3.936 -11.639 7.977 1.00 82.44 77 GLU A CA 1
ATOM 616 C C . GLU A 1 77 ? 4.176 -13.055 8.478 1.00 82.44 77 GLU A C 1
ATOM 618 O O . GLU A 1 77 ? 4.995 -13.779 7.907 1.00 82.44 77 GLU A O 1
ATOM 623 N N . LYS A 1 78 ? 3.407 -13.486 9.482 1.00 81.44 78 LYS A N 1
ATOM 624 C CA . LYS A 1 78 ? 3.494 -14.842 10.046 1.00 81.44 78 LYS A CA 1
ATOM 625 C C . LYS A 1 78 ? 3.160 -15.921 9.019 1.00 81.44 78 LYS A C 1
ATOM 627 O O . LYS A 1 78 ? 3.758 -16.992 9.041 1.00 81.44 78 LYS A O 1
ATOM 632 N N . LEU A 1 79 ? 2.257 -15.625 8.086 1.00 76.06 79 LEU A N 1
ATOM 633 C CA . LEU A 1 79 ? 1.902 -16.520 6.981 1.00 76.06 79 LEU A CA 1
ATOM 634 C C . LEU A 1 79 ? 2.978 -16.587 5.877 1.00 76.06 79 LEU A C 1
ATOM 636 O O . LEU A 1 79 ? 2.782 -17.267 4.870 1.00 76.06 79 LEU A O 1
ATOM 640 N N . GLY A 1 80 ? 4.110 -15.884 6.028 1.00 65.31 80 GLY A N 1
ATOM 641 C CA . GLY A 1 80 ? 5.259 -15.954 5.118 1.00 65.31 80 GLY A CA 1
ATOM 642 C C . GLY A 1 80 ? 5.018 -15.325 3.743 1.00 65.31 80 GLY A C 1
ATOM 643 O O . GLY A 1 80 ? 5.814 -15.502 2.816 1.00 65.31 80 GLY A O 1
ATOM 644 N N . ASN A 1 81 ? 3.917 -14.586 3.574 1.00 64.69 81 ASN A N 1
ATOM 645 C CA . ASN A 1 81 ? 3.465 -14.133 2.262 1.00 64.69 81 ASN A CA 1
ATOM 646 C C . ASN A 1 81 ? 3.738 -12.664 1.952 1.00 64.69 81 ASN A C 1
ATOM 648 O O . ASN A 1 81 ? 3.410 -12.218 0.850 1.00 64.69 81 ASN A O 1
ATOM 652 N N . ILE A 1 82 ? 4.423 -11.943 2.837 1.00 73.44 82 ILE A N 1
ATOM 653 C CA . ILE A 1 82 ? 4.628 -10.511 2.645 1.00 73.44 82 ILE A CA 1
ATOM 654 C C . ILE A 1 82 ? 5.737 -10.220 1.632 1.00 73.44 82 ILE A C 1
ATOM 656 O O . ILE A 1 82 ? 6.854 -10.730 1.741 1.00 73.44 82 ILE A O 1
ATOM 660 N N . PRO A 1 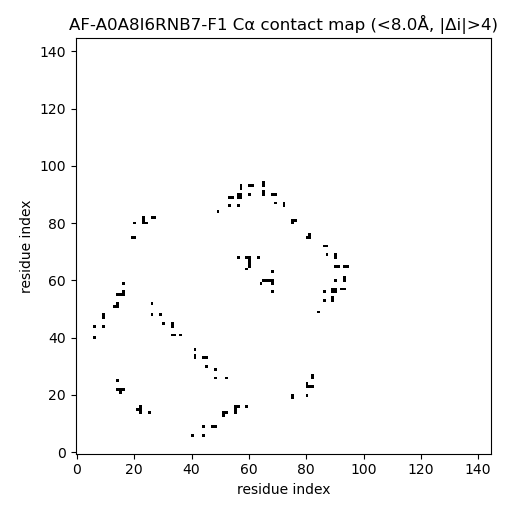83 ? 5.446 -9.408 0.606 1.00 70.62 83 PRO A N 1
ATOM 661 C CA . PRO A 1 83 ? 6.460 -8.909 -0.293 1.00 70.62 83 PRO A CA 1
ATOM 662 C C . PRO A 1 83 ? 7.355 -7.866 0.391 1.00 70.62 83 PRO A C 1
ATOM 664 O O . PRO A 1 83 ? 6.894 -7.140 1.269 1.00 70.62 83 PRO A O 1
ATOM 667 N N . PRO A 1 84 ? 8.611 -7.712 -0.062 1.00 68.50 84 PRO A N 1
ATOM 668 C CA . PRO A 1 84 ? 9.522 -6.724 0.502 1.00 68.50 84 PRO A CA 1
ATOM 669 C C . PRO A 1 84 ? 8.941 -5.310 0.372 1.00 68.50 84 PRO A C 1
ATOM 671 O O . PRO A 1 84 ? 8.574 -4.877 -0.725 1.00 68.50 84 PRO A O 1
ATOM 674 N N . GLY A 1 85 ? 8.879 -4.598 1.495 1.00 71.94 85 GLY A N 1
ATOM 675 C CA . GLY A 1 85 ? 8.386 -3.228 1.576 1.00 71.94 85 GLY A CA 1
ATOM 676 C C . GLY A 1 85 ? 8.212 -2.780 3.024 1.00 71.94 85 GLY A C 1
ATOM 677 O O . GLY A 1 85 ? 8.016 -3.600 3.914 1.00 71.94 85 GLY A O 1
ATOM 678 N N . ASN A 1 86 ? 8.292 -1.470 3.260 1.00 82.88 86 ASN A N 1
ATOM 679 C CA . ASN A 1 86 ? 8.022 -0.879 4.569 1.00 82.88 86 ASN A CA 1
ATOM 680 C C . ASN A 1 86 ? 6.527 -0.536 4.681 1.00 82.88 86 ASN A C 1
ATOM 682 O O . ASN A 1 86 ? 6.140 0.628 4.619 1.00 82.88 86 ASN A O 1
ATOM 686 N N . TRP A 1 87 ? 5.665 -1.553 4.735 1.00 84.94 87 TRP A N 1
ATOM 687 C CA . TRP A 1 87 ? 4.208 -1.354 4.719 1.00 84.94 87 TRP A CA 1
ATOM 688 C C . TRP A 1 87 ? 3.714 -0.626 5.974 1.00 84.94 87 TRP A C 1
ATOM 690 O O . TRP A 1 87 ? 2.843 0.237 5.873 1.00 84.94 87 TRP A O 1
ATOM 700 N N . ALA A 1 88 ? 4.352 -0.884 7.119 1.00 84.69 88 ALA A N 1
ATOM 701 C CA . ALA A 1 88 ? 4.091 -0.189 8.375 1.00 84.69 88 ALA A CA 1
ATOM 702 C C . ALA A 1 88 ? 4.240 1.337 8.242 1.00 84.69 88 ALA A C 1
ATOM 704 O O . ALA A 1 88 ? 3.358 2.060 8.694 1.00 84.69 88 ALA A O 1
ATOM 705 N N . SER A 1 89 ? 5.249 1.844 7.513 1.00 86.19 89 SER A N 1
ATOM 706 C CA . SER A 1 89 ? 5.405 3.300 7.350 1.00 86.19 89 SER A CA 1
ATOM 707 C C . SER A 1 89 ? 4.248 3.961 6.597 1.00 86.19 89 SER A C 1
ATOM 709 O O . SER A 1 89 ? 3.965 5.137 6.806 1.00 86.19 89 SER A O 1
ATOM 711 N N . TYR A 1 90 ? 3.572 3.233 5.699 1.00 82.69 90 TYR A N 1
ATOM 712 C CA . TYR A 1 90 ? 2.384 3.762 5.018 1.00 82.69 90 TYR A CA 1
ATOM 713 C C . TYR A 1 90 ? 1.191 3.865 5.968 1.00 82.69 90 TYR A C 1
ATOM 715 O O . TYR A 1 90 ? 0.409 4.804 5.844 1.00 82.69 90 TYR A O 1
ATOM 723 N N . ILE A 1 91 ? 1.084 2.938 6.922 1.00 84.81 91 ILE A N 1
ATOM 724 C CA . ILE A 1 91 ? 0.074 2.967 7.981 1.00 84.81 91 ILE A CA 1
ATOM 725 C C . ILE A 1 91 ? 0.395 4.087 8.982 1.00 84.81 91 ILE A C 1
ATOM 727 O O . ILE A 1 91 ? -0.482 4.871 9.328 1.00 84.81 91 ILE A O 1
ATOM 731 N N . ASP A 1 92 ? 1.657 4.244 9.384 1.00 84.31 92 ASP A N 1
ATOM 732 C CA . ASP A 1 92 ? 2.075 5.296 10.322 1.00 84.31 92 ASP A CA 1
ATOM 733 C C . ASP A 1 92 ? 1.882 6.708 9.751 1.00 84.31 92 ASP A C 1
ATOM 735 O O . ASP A 1 92 ? 1.470 7.623 10.466 1.00 84.31 92 ASP A O 1
ATOM 739 N N . ASN A 1 93 ? 2.078 6.890 8.442 1.00 79.69 93 ASN A N 1
ATOM 740 C CA . ASN A 1 93 ? 1.779 8.156 7.768 1.00 79.69 93 ASN A CA 1
ATOM 741 C C . ASN A 1 93 ? 0.286 8.528 7.806 1.00 79.69 93 ASN A C 1
ATOM 743 O O . ASN A 1 93 ? -0.058 9.692 7.613 1.00 79.69 93 ASN A O 1
ATOM 747 N N . VAL A 1 94 ? -0.618 7.579 8.063 1.00 75.31 94 VAL A N 1
ATOM 748 C CA . VAL A 1 94 ? -2.039 7.881 8.286 1.00 75.31 94 VAL A CA 1
ATOM 749 C C . VAL A 1 94 ? -2.265 8.478 9.673 1.00 75.31 94 VAL A C 1
ATOM 751 O O . VAL A 1 94 ? -3.130 9.341 9.824 1.00 75.31 94 VAL A O 1
ATOM 754 N N . ASN A 1 95 ? -1.475 8.077 10.672 1.00 62.44 95 ASN A N 1
ATOM 755 C CA . ASN A 1 95 ? -1.598 8.590 12.036 1.00 62.44 95 ASN A CA 1
ATOM 756 C C . ASN A 1 95 ? -1.267 10.070 12.132 1.00 62.44 95 ASN A C 1
ATOM 758 O O . ASN A 1 95 ? -2.005 10.800 12.788 1.00 62.44 95 ASN A O 1
ATOM 762 N N . SER A 1 96 ? -0.238 10.538 11.426 1.00 61.66 96 SER A N 1
ATOM 763 C CA . SER A 1 96 ? 0.081 11.969 11.371 1.00 61.66 96 SER A CA 1
ATOM 764 C C . SER A 1 96 ? -1.044 12.784 10.719 1.00 61.66 96 SER A C 1
ATOM 766 O O . SER A 1 96 ? -1.372 13.874 11.187 1.00 61.66 96 SER A O 1
ATOM 768 N N . VAL A 1 97 ? -1.709 12.232 9.697 1.00 60.72 97 VAL A N 1
ATOM 769 C CA . VAL A 1 97 ? -2.863 12.868 9.039 1.00 60.72 97 VAL A CA 1
ATOM 770 C C . VAL A 1 97 ? -4.109 12.848 9.932 1.00 60.72 97 VAL A C 1
ATOM 772 O O . VAL A 1 97 ? -4.800 13.863 10.021 1.00 60.72 97 VAL A O 1
ATOM 775 N N . ARG A 1 98 ? -4.405 11.737 10.623 1.00 57.94 98 ARG A N 1
ATOM 776 C CA . ARG A 1 98 ? -5.522 11.655 11.586 1.00 57.94 98 ARG A CA 1
ATOM 777 C C . ARG A 1 98 ? -5.308 12.588 12.778 1.00 57.94 98 ARG A C 1
ATOM 779 O O . ARG A 1 98 ? -6.240 13.306 13.126 1.00 57.94 98 ARG A O 1
ATOM 786 N N . GLN A 1 99 ? -4.104 12.629 13.348 1.00 56.25 99 GLN A N 1
ATOM 787 C CA . G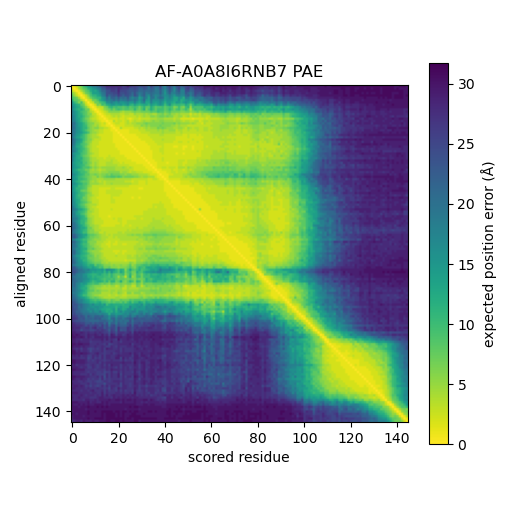LN A 1 99 ? -3.763 13.528 14.455 1.00 56.25 99 GLN A CA 1
ATOM 788 C C . GLN A 1 99 ? -3.844 14.997 14.027 1.00 56.25 99 GLN A C 1
ATOM 790 O O . GLN A 1 99 ? -4.482 15.786 14.714 1.00 56.25 99 GLN A O 1
ATOM 795 N N . GLY A 1 100 ? -3.321 15.363 12.851 1.00 56.22 100 GLY A N 1
ATOM 796 C CA . GLY A 1 100 ? -3.467 16.725 12.323 1.00 56.22 100 GLY A CA 1
ATOM 797 C C . GLY A 1 100 ? -4.927 17.141 12.093 1.00 56.22 100 GLY A C 1
ATOM 798 O O . GLY A 1 100 ? -5.289 18.295 12.317 1.00 56.22 100 GLY A O 1
ATOM 799 N N . ARG A 1 101 ? -5.791 16.197 11.700 1.00 51.44 101 ARG A N 1
ATOM 800 C CA . ARG A 1 101 ? -7.226 16.442 11.489 1.00 51.44 101 ARG A CA 1
ATOM 801 C C . ARG A 1 101 ? -8.027 16.489 12.797 1.00 51.44 101 ARG A C 1
ATOM 803 O O . ARG A 1 101 ? -8.962 17.275 12.885 1.00 51.44 101 ARG A O 1
ATOM 810 N N . GLN A 1 102 ? -7.660 15.695 13.806 1.00 47.34 102 GLN A N 1
ATOM 811 C CA . GLN A 1 102 ? -8.256 15.769 15.148 1.00 47.34 102 GLN A CA 1
ATOM 812 C C . GLN A 1 102 ? -7.901 17.081 15.855 1.00 47.34 102 GLN A C 1
ATOM 814 O O . GLN A 1 102 ? -8.796 17.713 16.408 1.00 47.34 102 GLN A O 1
ATOM 819 N N . VAL A 1 103 ? -6.654 17.552 15.737 1.00 49.06 103 VAL A N 1
ATOM 820 C CA . VAL A 1 103 ? -6.235 18.861 16.274 1.00 49.06 103 VAL A CA 1
ATOM 821 C C . VAL A 1 103 ? -7.039 20.012 15.647 1.00 49.06 103 VAL A C 1
ATOM 823 O O . VAL A 1 103 ? -7.400 20.954 16.342 1.00 49.06 103 VAL A O 1
ATOM 826 N N . GLN A 1 104 ? -7.393 19.925 14.358 1.00 45.78 104 GLN A N 1
ATOM 827 C CA . GLN A 1 104 ? -8.257 20.923 13.703 1.00 45.78 104 GLN A CA 1
ATOM 828 C C . GLN A 1 104 ? -9.743 20.833 14.092 1.00 45.78 104 GLN A C 1
ATOM 830 O O . GLN A 1 104 ? -10.467 21.815 13.947 1.00 45.78 104 GLN A O 1
ATOM 835 N N . MET A 1 105 ? -10.224 19.676 14.555 1.00 43.88 105 MET A N 1
ATOM 836 C CA . MET A 1 105 ? -11.620 19.503 14.975 1.00 43.88 105 MET A CA 1
ATOM 837 C C . MET A 1 105 ? -11.843 19.939 16.429 1.00 43.88 105 MET A C 1
ATOM 839 O O . MET A 1 105 ? -12.904 20.476 16.737 1.00 43.88 105 MET A O 1
ATOM 843 N N . GLU A 1 106 ? -10.841 19.788 17.302 1.00 47.25 106 GLU A N 1
ATOM 844 C CA . GLU A 1 106 ? -10.862 20.376 18.653 1.00 47.25 106 GLU A CA 1
ATOM 845 C C . GLU A 1 106 ? -10.747 21.907 18.642 1.00 47.25 106 GLU A C 1
ATOM 847 O O . GLU A 1 106 ? -11.206 22.559 19.577 1.00 47.25 106 GLU A O 1
ATOM 852 N N . SER A 1 107 ? -10.209 22.500 17.571 1.00 46.59 107 SER A N 1
ATOM 853 C CA . SER A 1 107 ? -10.166 23.955 17.394 1.00 46.59 107 SER A CA 1
ATOM 854 C C . SER A 1 107 ? -11.414 24.537 16.722 1.00 46.59 107 SER A C 1
ATOM 856 O O . SER A 1 107 ? -11.373 25.684 16.281 1.00 46.59 107 SER A O 1
ATOM 858 N N . VAL A 1 108 ? -12.517 23.786 16.596 1.00 52.53 108 VAL A N 1
ATOM 859 C CA . VAL A 1 108 ? -13.809 24.398 16.252 1.00 52.53 108 VAL A CA 1
ATOM 860 C C . VAL A 1 108 ? -14.274 25.171 17.478 1.00 52.53 108 VAL A C 1
ATOM 862 O O . VAL A 1 108 ? -14.916 24.634 18.377 1.00 52.53 108 VAL A O 1
ATOM 865 N N . ASP A 1 109 ? -13.860 26.434 17.493 1.00 58.47 109 ASP A N 1
ATOM 866 C CA . ASP A 1 109 ? -14.169 27.509 18.421 1.00 58.47 109 ASP A CA 1
ATOM 867 C C . ASP A 1 109 ? -15.483 27.302 19.191 1.00 58.47 109 ASP A C 1
ATOM 869 O O . ASP A 1 109 ? -16.566 27.747 18.800 1.00 58.47 109 ASP A O 1
ATOM 873 N N . THR A 1 110 ? -15.380 26.677 20.363 1.00 59.38 110 THR A N 1
ATOM 874 C CA . THR A 1 110 ? -16.444 26.653 21.380 1.00 59.38 110 THR A CA 1
ATOM 875 C C . THR A 1 110 ? -16.881 28.074 21.761 1.00 59.38 110 THR A C 1
ATOM 877 O O . THR A 1 110 ? -18.025 28.297 22.168 1.00 59.38 110 THR A O 1
ATOM 880 N N . SER A 1 111 ? -16.005 29.059 21.544 1.00 61.62 111 SER A N 1
ATOM 881 C CA . SER A 1 111 ? -16.287 30.490 21.633 1.00 61.62 111 SER A CA 1
ATOM 882 C C . SER A 1 111 ? -17.338 30.964 20.617 1.00 61.62 111 SER A C 1
ATOM 884 O O . SER A 1 111 ? -18.197 31.761 20.989 1.00 61.62 111 SER A O 1
ATOM 886 N N . PHE A 1 112 ? -17.350 30.450 19.380 1.00 66.81 112 PHE A N 1
ATOM 887 C CA . PHE A 1 112 ? -18.325 30.822 18.344 1.00 66.81 112 PHE A CA 1
ATOM 888 C C . PHE A 1 112 ? -19.726 30.278 18.650 1.00 66.81 112 PHE A C 1
ATOM 890 O O . PHE A 1 112 ? -20.719 30.997 18.548 1.00 66.81 112 PHE A O 1
ATOM 897 N N . ILE A 1 113 ? -19.821 29.020 19.091 1.00 70.88 113 ILE A N 1
ATOM 898 C CA . ILE A 1 113 ? -21.110 28.399 19.446 1.00 70.88 113 ILE A CA 1
ATOM 899 C C . ILE A 1 113 ? -21.735 29.116 20.652 1.00 70.88 113 ILE A C 1
ATOM 901 O O . ILE A 1 113 ? -22.930 29.414 20.656 1.00 70.88 113 ILE A O 1
ATOM 905 N N . THR A 1 114 ? -20.927 29.451 21.660 1.00 71.38 114 THR A N 1
ATOM 906 C CA . THR A 1 114 ? -21.397 30.180 22.850 1.00 71.38 114 THR A CA 1
ATOM 907 C C . THR A 1 114 ? -21.794 31.628 22.540 1.00 71.38 114 THR A C 1
ATOM 909 O O . THR A 1 114 ? -22.821 32.096 23.042 1.00 71.38 114 THR A O 1
ATOM 912 N N . THR A 1 115 ? -21.075 32.333 21.659 1.00 76.12 115 THR A N 1
ATOM 913 C CA . THR A 1 115 ? -21.509 33.671 21.203 1.00 76.12 115 THR A CA 1
ATOM 914 C C . THR A 1 115 ? -22.786 33.609 20.371 1.00 76.12 115 THR A C 1
ATOM 916 O O . THR A 1 115 ? -23.688 34.420 20.570 1.00 76.12 115 THR A O 1
ATOM 919 N N . PHE A 1 116 ? -22.925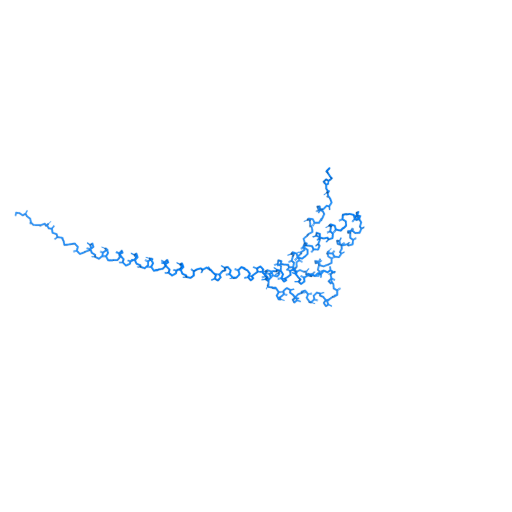 32.624 19.486 1.00 78.00 116 PHE A N 1
ATOM 920 C CA . PHE A 1 116 ? -24.136 32.480 18.681 1.00 78.00 116 PHE A CA 1
ATOM 921 C C . PHE A 1 116 ? -25.379 32.217 19.548 1.00 78.00 116 PHE A C 1
ATOM 923 O O . PHE A 1 116 ? -26.417 32.857 19.363 1.00 78.00 116 PHE A O 1
ATOM 930 N N . LEU A 1 117 ? -25.266 31.332 20.545 1.00 82.38 117 LEU A N 1
ATOM 931 C CA . LEU A 1 117 ? -26.366 31.016 21.463 1.00 82.38 117 LEU A CA 1
ATOM 932 C C . LEU A 1 117 ? -26.760 32.202 22.356 1.00 82.38 117 LEU A C 1
ATOM 934 O O . LEU A 1 117 ? -27.949 32.407 22.605 1.00 82.38 117 LEU A O 1
ATOM 938 N N . THR A 1 118 ? -25.797 33.010 22.809 1.00 82.50 118 THR A N 1
ATOM 939 C CA . THR A 1 118 ? -26.097 34.208 23.615 1.00 82.50 118 THR A CA 1
ATOM 940 C C . THR A 1 118 ? -26.812 35.281 22.795 1.00 82.50 118 THR A C 1
ATOM 942 O O . THR A 1 118 ? -27.818 35.821 23.255 1.00 82.50 118 THR A O 1
ATOM 945 N N . ILE A 1 119 ? -26.373 35.537 21.558 1.00 85.81 119 ILE A N 1
ATOM 946 C CA . ILE A 1 119 ? -27.038 36.490 20.653 1.00 85.81 119 ILE A CA 1
ATOM 947 C C . ILE A 1 119 ? -28.472 36.038 20.347 1.00 85.81 119 ILE A C 1
ATOM 949 O O . ILE A 1 119 ? -29.404 36.841 20.445 1.00 85.81 119 ILE A O 1
ATOM 953 N N . LEU A 1 120 ? -28.674 34.753 20.036 1.00 88.69 120 LEU A N 1
ATOM 954 C CA . LEU A 1 120 ? -30.005 34.202 19.773 1.00 88.69 120 LEU A CA 1
ATOM 955 C C . LEU A 1 120 ? -30.931 34.354 20.993 1.00 88.69 120 LEU A C 1
ATOM 957 O O . LEU A 1 120 ? -32.082 34.769 20.847 1.00 88.69 120 LEU A O 1
ATOM 961 N N . GLY A 1 121 ? -30.418 34.080 22.197 1.00 86.25 121 GLY A N 1
ATOM 962 C CA . GLY A 1 121 ? -31.159 34.255 23.448 1.00 86.25 121 GLY A CA 1
ATOM 963 C C . GLY A 1 121 ? -31.609 35.701 23.680 1.00 86.25 121 GLY A C 1
ATOM 964 O O . GLY A 1 121 ? -32.770 35.937 24.018 1.00 86.25 121 GLY A O 1
ATOM 965 N N . VAL A 1 122 ? -30.734 36.680 23.428 1.00 89.00 122 VAL A N 1
ATOM 966 C CA . VAL A 1 122 ? -31.067 38.111 23.559 1.00 89.00 122 VAL A CA 1
ATOM 967 C C . VAL A 1 122 ? -32.162 38.524 22.573 1.00 89.00 122 VAL A C 1
ATOM 969 O O . VAL A 1 122 ? -33.103 39.218 22.961 1.00 89.00 122 VAL A O 1
ATOM 972 N N . ILE A 1 123 ? -32.095 38.065 21.319 1.00 88.62 123 ILE A N 1
ATOM 973 C CA . ILE A 1 123 ? -33.108 38.383 20.298 1.00 88.62 123 ILE A CA 1
ATOM 974 C C . ILE A 1 123 ? -34.491 37.873 20.721 1.00 88.62 123 ILE A C 1
ATOM 976 O O . ILE A 1 123 ? -35.475 38.611 20.624 1.00 88.62 123 ILE A O 1
ATOM 980 N N . ILE A 1 124 ? -34.571 36.642 21.233 1.00 88.94 124 ILE A N 1
ATOM 981 C CA . ILE A 1 124 ? -35.834 36.048 21.697 1.00 88.94 124 ILE A CA 1
ATOM 982 C C . ILE A 1 124 ? -36.432 36.868 22.848 1.00 88.94 124 ILE A C 1
ATOM 984 O O . ILE A 1 124 ? -37.629 37.164 22.832 1.00 88.94 124 ILE A O 1
ATOM 988 N N . ILE A 1 125 ? -35.610 37.288 23.815 1.00 89.00 125 ILE A N 1
ATOM 989 C CA . ILE A 1 125 ? -36.061 38.112 24.947 1.00 89.00 125 ILE A CA 1
ATOM 990 C C . ILE A 1 125 ? -36.583 39.471 24.459 1.00 89.00 125 ILE A C 1
ATOM 992 O O . ILE A 1 125 ? -37.668 39.894 24.863 1.00 89.00 125 ILE A O 1
ATOM 996 N N . CYS A 1 126 ? -35.868 40.136 23.549 1.00 87.00 126 CYS A N 1
ATOM 997 C CA . CYS A 1 126 ? -36.299 41.413 22.974 1.00 87.00 126 CYS A CA 1
ATOM 998 C C . CYS A 1 126 ? -37.640 41.297 22.233 1.00 87.00 126 CYS A C 1
ATOM 1000 O O . CYS A 1 126 ? -38.511 42.154 22.401 1.00 87.00 126 CYS A O 1
ATOM 1002 N N . LEU A 1 12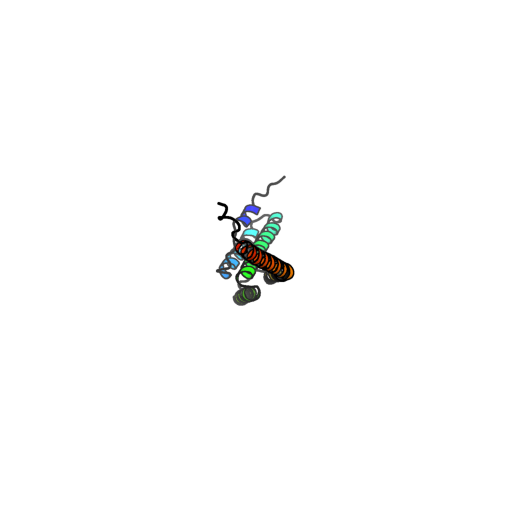7 ? -37.840 40.226 21.455 1.00 86.56 127 LEU A N 1
ATOM 1003 C CA . LEU A 1 127 ? -39.108 39.962 20.764 1.00 86.56 127 LEU A CA 1
ATOM 1004 C C . LEU A 1 127 ? -40.256 39.707 21.749 1.00 86.56 127 LEU A C 1
ATOM 1006 O O . LEU A 1 127 ? -41.360 40.224 21.556 1.00 86.56 127 LEU A O 1
ATOM 1010 N N . ALA A 1 128 ? -39.997 38.966 22.829 1.00 84.38 128 ALA A N 1
ATOM 1011 C CA . ALA A 1 128 ? -40.984 38.726 23.875 1.00 84.38 128 ALA A CA 1
ATOM 1012 C C . ALA A 1 128 ? -41.409 40.039 24.557 1.00 84.38 128 ALA A C 1
ATOM 1014 O O . ALA A 1 128 ? -42.607 40.310 24.663 1.00 84.38 128 ALA A O 1
ATOM 1015 N N . ILE A 1 129 ? -40.453 40.897 24.929 1.00 85.31 129 ILE A N 1
ATOM 1016 C CA . ILE A 1 129 ? -40.730 42.211 25.536 1.00 85.31 129 ILE A CA 1
ATOM 1017 C C . ILE A 1 129 ? -41.515 43.107 24.571 1.00 85.31 129 ILE A C 1
ATOM 1019 O O . ILE A 1 129 ? -42.519 43.700 24.968 1.00 85.31 129 ILE A O 1
ATOM 1023 N N . TYR A 1 130 ? -41.111 43.173 23.300 1.00 80.38 130 TYR A N 1
ATOM 1024 C CA . TYR A 1 130 ? -41.820 43.956 22.286 1.00 80.38 130 TYR A CA 1
ATOM 1025 C C . TYR A 1 130 ? -43.281 43.508 22.136 1.00 80.38 130 TYR A C 1
ATOM 1027 O O . TYR A 1 130 ? -44.190 44.340 22.113 1.00 80.38 130 TYR A O 1
ATOM 1035 N N . SER A 1 131 ? -43.526 42.194 22.105 1.00 78.50 131 SER A N 1
ATOM 1036 C CA . SER A 1 131 ? -44.884 41.643 22.030 1.00 78.50 131 SER A CA 1
ATOM 1037 C C . SER A 1 131 ? -45.736 41.983 23.261 1.00 78.50 131 SER A C 1
ATOM 1039 O O . SER A 1 131 ? -46.930 42.268 23.131 1.00 78.50 131 SER A O 1
ATOM 1041 N N . LEU A 1 132 ? -45.119 42.017 24.448 1.00 77.44 132 LEU A N 1
ATOM 1042 C CA . LEU A 1 132 ? -45.780 42.371 25.702 1.00 77.44 132 LEU A CA 1
ATOM 1043 C C . LEU A 1 132 ? -46.162 43.858 25.724 1.00 77.44 132 LEU A C 1
ATOM 1045 O O . LEU A 1 132 ? -47.299 44.204 26.039 1.00 77.44 132 LEU A O 1
ATOM 1049 N N . LEU A 1 133 ? -45.236 44.728 25.312 1.00 73.38 133 LEU A N 1
ATOM 1050 C CA . LEU A 1 133 ? -45.452 46.174 25.221 1.00 73.38 133 LEU A CA 1
ATOM 1051 C C . LEU A 1 133 ? -46.512 46.532 24.172 1.00 73.38 133 LEU A C 1
ATOM 1053 O O . LEU A 1 133 ? -47.329 47.422 24.406 1.00 73.38 133 LEU A O 1
ATOM 1057 N N . TRP A 1 134 ? -46.555 45.817 23.043 1.00 66.62 134 TRP A N 1
ATOM 1058 C CA . TRP A 1 134 ? -47.596 46.006 22.029 1.00 66.62 134 TRP A CA 1
ATOM 1059 C C . TRP A 1 134 ? -48.994 45.664 22.560 1.00 66.62 134 TRP A C 1
ATOM 1061 O O . TRP A 1 134 ? -49.956 46.377 22.276 1.00 66.62 134 TRP A O 1
ATOM 1071 N N . ARG A 1 135 ? -49.107 44.614 23.384 1.00 62.38 135 ARG A N 1
ATOM 1072 C CA . ARG A 1 135 ? -50.367 44.219 24.036 1.00 62.38 135 ARG A CA 1
ATOM 1073 C C . ARG A 1 135 ? -50.833 45.183 25.128 1.00 62.38 135 ARG A C 1
ATOM 1075 O O . ARG A 1 135 ? -52.007 45.155 25.476 1.00 62.38 135 ARG A O 1
ATOM 1082 N N . MET A 1 136 ? -49.951 46.034 25.651 1.00 59.62 136 MET A N 1
ATOM 1083 C CA . MET A 1 136 ? -50.278 47.007 26.698 1.00 59.62 136 MET A CA 1
ATOM 1084 C C . MET A 1 136 ? -50.685 48.392 26.169 1.00 59.62 136 MET A C 1
ATOM 1086 O O . MET A 1 136 ? -50.916 49.292 26.977 1.00 59.62 136 MET A O 1
ATOM 1090 N N . LYS A 1 137 ? -50.813 48.602 24.847 1.00 55.56 137 LYS A N 1
ATOM 1091 C CA . LYS A 1 137 ? -51.390 49.853 24.324 1.00 55.56 137 LYS A CA 1
ATOM 1092 C C . LYS A 1 137 ? -52.864 49.975 24.758 1.00 55.56 137 LYS A C 1
ATOM 1094 O O . LYS A 1 137 ? -53.668 49.132 24.362 1.00 55.56 137 LYS A O 1
ATOM 1099 N N . PRO A 1 138 ? -53.249 51.012 25.525 1.00 55.25 138 PRO A N 1
ATOM 1100 C CA . PRO A 1 138 ? -54.638 51.213 25.916 1.00 55.25 138 PRO A CA 1
ATOM 1101 C C . PRO A 1 138 ? -55.485 51.613 24.699 1.00 55.25 138 PRO A C 1
ATOM 1103 O O . PRO A 1 138 ? -55.132 52.539 23.967 1.00 55.25 138 PRO A O 1
ATOM 1106 N N . LEU A 1 139 ? -56.616 50.925 24.510 1.00 58.66 139 LEU A N 1
ATOM 1107 C CA . LEU A 1 139 ? -57.723 51.348 23.647 1.00 58.66 139 LEU A CA 1
ATOM 1108 C C . LEU A 1 139 ? -58.205 52.723 24.126 1.00 58.66 139 LEU A C 1
ATOM 1110 O O . LEU A 1 139 ? -58.963 52.822 25.088 1.00 58.66 139 LEU A O 1
ATOM 1114 N N . LYS A 1 140 ? -57.730 53.792 23.487 1.00 52.25 140 LYS A N 1
ATOM 1115 C CA . LYS A 1 140 ? -58.242 55.145 23.695 1.00 52.25 140 LYS A CA 1
ATOM 1116 C C . LYS A 1 140 ? -59.016 55.563 22.449 1.00 52.25 140 LYS A C 1
ATOM 1118 O O . LYS A 1 140 ? -58.444 55.601 21.363 1.00 52.25 140 LYS A O 1
ATOM 1123 N N . ASN A 1 141 ? -60.286 55.895 22.681 1.00 49.16 141 ASN A N 1
ATOM 1124 C CA . ASN A 1 141 ? -61.275 56.537 21.809 1.00 49.16 141 ASN A CA 1
ATOM 1125 C C . ASN A 1 141 ? -62.288 55.610 21.129 1.00 49.16 141 ASN A C 1
ATOM 1127 O O . ASN A 1 141 ? -62.137 55.212 19.975 1.00 49.16 141 ASN A O 1
ATOM 1131 N N . THR A 1 142 ? -63.410 55.397 21.817 1.00 48.44 142 THR A N 1
ATOM 1132 C CA . THR A 1 142 ? -64.721 55.356 21.152 1.00 48.44 142 THR A CA 1
ATOM 1133 C C . THR A 1 142 ? -65.825 55.875 22.075 1.00 48.44 142 THR A C 1
ATOM 1135 O O . THR A 1 142 ? -66.821 55.205 22.272 1.00 48.44 142 THR A O 1
ATOM 1138 N N . GLU A 1 143 ? -65.666 57.076 22.637 1.00 48.38 143 GLU A N 1
ATOM 1139 C CA . GLU A 1 143 ? -66.810 57.881 23.092 1.00 48.38 143 GLU A CA 1
ATOM 1140 C C . GLU A 1 143 ? -66.520 59.360 22.807 1.00 48.38 143 GLU A C 1
ATOM 1142 O O . GLU A 1 143 ? -65.732 60.000 23.497 1.00 48.38 143 GLU A O 1
ATOM 1147 N N . MET A 1 144 ? -67.123 59.872 21.736 1.00 42.66 144 MET A N 1
ATOM 1148 C CA . MET A 1 144 ? -67.412 61.291 21.525 1.00 42.66 144 MET A CA 1
ATOM 1149 C C . MET A 1 144 ? -68.744 61.355 20.768 1.00 42.66 144 MET A C 1
ATOM 1151 O O . MET A 1 144 ? -68.772 61.267 19.541 1.00 42.66 144 MET A O 1
ATOM 1155 N N . ASN A 1 145 ? -69.828 61.426 21.542 1.00 38.19 145 ASN A N 1
ATOM 1156 C CA . ASN A 1 145 ? -70.976 62.272 21.220 1.00 38.19 145 ASN A CA 1
ATOM 1157 C C . ASN A 1 145 ? -70.677 63.671 21.760 1.00 38.19 145 ASN A C 1
ATOM 1159 O O . ASN A 1 145 ? -70.065 63.735 22.853 1.00 38.19 145 ASN A O 1
#

Secondary structure (DSSP, 8-state):
----TTTHHHHT----TTSHHHHHHHHHHHHHHGGGS-HHHHHHHHHHHHHHHHHHHHHHHHHH-HHHHHHHHHHHHHTT-PPSS-HHHHHHHHHHHHHHHHHHHHTS-HHHHHHHHHHHHHHHHHHHHHHHHHHT---------

Foldseek 3Di:
DDPPPCLVVLVPDAADVVPVLVSLVVLVVQLVVLVVDDPVVSVVSNVSSLVRVLVNLCVVCVVPNLVVSVVSVVVCVVVVRHDDDPSSVSSVVSVVVVVVVVVVVVPPPPVVVVVVVVVVVVVVVVVVVVVVVVVPPDPPDDDDD